Protein AF-A0A2T6BVZ6-F1 (afdb_monomer_lite)

Organism: NCBI:txid701523

Foldseek 3Di:
DVVVLLVQLVVLLVVDDCVPQVVLNVQCVDPVSVVVLSVQLVVCCVPVVDGSNVSSVVVSVVD

pLDDT: mean 88.51, std 6.15, range [57.31, 93.19]

Secondary structure (DSSP, 8-state):
-HHHHHHHHHHHHHS--TTT-HHHHHHTTSHHHHHHHHHHHHHHHHHH---HHHHHHHHHTT-

Sequence (63 aa):
MITQLRTHIKNALTEVNSQNAPNVYTAIADEQGYKNIEQRIIEMMARENLTASACIVHIENSL

Radius of gyration: 10.58 Å; chains: 1; bounding box: 27×26×24 Å

Structure (mmCIF, N/CA/C/O backbone):
data_AF-A0A2T6BVZ6-F1
#
_entry.id   AF-A0A2T6BVZ6-F1
#
loop_
_atom_site.group_PDB
_atom_site.id
_atom_site.type_symbol
_atom_site.label_atom_id
_atom_site.label_alt_id
_atom_site.label_comp_id
_atom_site.label_asym_id
_atom_site.label_entity_id
_atom_site.label_seq_id
_atom_site.pdbx_PDB_ins_code
_atom_site.Cartn_x
_atom_site.Cartn_y
_atom_site.Cartn_z
_atom_site.occupancy
_atom_site.B_iso_or_equiv
_atom_site.auth_seq_id
_atom_site.auth_comp_id
_atom_site.auth_asym_id
_atom_site.auth_atom_id
_atom_site.pdbx_PDB_model_num
ATOM 1 N N . MET A 1 1 ? -11.761 14.958 2.413 1.00 57.31 1 MET A N 1
ATOM 2 C CA . MET A 1 1 ? -11.579 13.736 3.231 1.00 57.31 1 MET A CA 1
ATOM 3 C C . MET A 1 1 ? -10.953 12.593 2.429 1.00 57.31 1 MET A C 1
ATOM 5 O O . MET A 1 1 ? -9.860 12.189 2.792 1.00 57.31 1 MET A O 1
ATOM 9 N N . ILE A 1 2 ? -11.532 12.136 1.307 1.00 63.81 2 ILE A N 1
ATOM 10 C CA . ILE A 1 2 ? -10.948 11.037 0.491 1.00 63.81 2 ILE A CA 1
ATOM 11 C C . ILE A 1 2 ? -9.539 11.355 -0.044 1.00 63.81 2 ILE A C 1
ATOM 13 O O . ILE A 1 2 ? -8.661 10.498 -0.025 1.00 63.81 2 ILE A O 1
ATOM 17 N N . THR A 1 3 ? -9.287 12.594 -0.470 1.00 73.44 3 THR A N 1
ATOM 18 C CA . THR A 1 3 ? -7.990 12.993 -1.042 1.00 73.44 3 THR A CA 1
ATOM 19 C C . THR A 1 3 ? -6.844 12.909 -0.034 1.00 73.44 3 THR A C 1
ATOM 21 O O . THR A 1 3 ? -5.749 12.502 -0.392 1.00 73.44 3 THR A O 1
ATOM 24 N N . GLN A 1 4 ? -7.093 13.242 1.237 1.00 80.38 4 GLN A N 1
ATOM 25 C CA . GLN A 1 4 ? -6.076 13.154 2.292 1.00 80.38 4 GLN A CA 1
ATOM 26 C C . GLN A 1 4 ? -5.753 11.698 2.628 1.00 80.38 4 GLN A C 1
ATOM 28 O O . GLN A 1 4 ? -4.582 11.355 2.754 1.00 80.38 4 GLN A O 1
ATOM 33 N N . LEU A 1 5 ? -6.773 10.836 2.701 1.00 82.06 5 LEU A N 1
ATOM 34 C CA . LEU A 1 5 ? -6.588 9.405 2.936 1.00 82.06 5 LEU A CA 1
ATOM 35 C C . LEU A 1 5 ? -5.744 8.765 1.827 1.00 82.06 5 LEU A C 1
ATOM 37 O O . LEU A 1 5 ? -4.760 8.095 2.122 1.00 82.06 5 LEU A O 1
ATOM 41 N N . ARG A 1 6 ? -6.067 9.036 0.556 1.00 84.56 6 ARG A N 1
ATOM 42 C CA . ARG A 1 6 ? -5.276 8.531 -0.578 1.00 84.56 6 ARG A CA 1
ATOM 43 C C . ARG A 1 6 ? -3.836 9.035 -0.561 1.00 84.56 6 ARG A C 1
ATOM 45 O O . ARG A 1 6 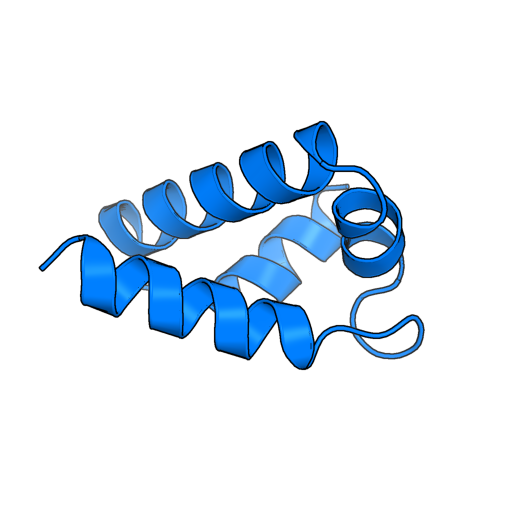? -2.925 8.255 -0.806 1.00 84.56 6 ARG A O 1
ATOM 52 N N . THR A 1 7 ? -3.603 10.300 -0.209 1.00 86.75 7 THR A N 1
ATOM 53 C CA . THR A 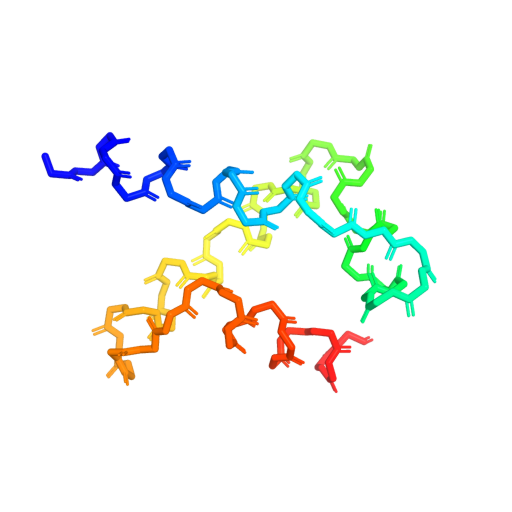1 7 ? -2.235 10.817 -0.037 1.00 86.75 7 THR A CA 1
ATOM 54 C C . THR A 1 7 ? -1.485 10.078 1.073 1.00 86.75 7 THR A C 1
ATOM 56 O O . THR A 1 7 ? -0.328 9.717 0.883 1.00 86.75 7 THR A O 1
ATOM 59 N N . HIS A 1 8 ? -2.136 9.798 2.206 1.00 87.38 8 HIS A N 1
ATOM 60 C CA . HIS A 1 8 ? -1.534 9.011 3.286 1.00 87.38 8 HIS A CA 1
ATOM 61 C C . HIS A 1 8 ? -1.181 7.587 2.849 1.00 87.38 8 HIS A C 1
ATOM 63 O O . HIS A 1 8 ? -0.082 7.119 3.139 1.00 87.38 8 HIS A O 1
ATOM 69 N N . ILE A 1 9 ? -2.082 6.917 2.127 1.00 89.62 9 ILE A N 1
ATOM 70 C CA . ILE A 1 9 ? -1.847 5.564 1.610 1.00 89.62 9 ILE A CA 1
ATOM 71 C C . ILE A 1 9 ? -0.704 5.578 0.601 1.00 89.62 9 ILE A C 1
ATOM 73 O O . ILE A 1 9 ? 0.204 4.760 0.697 1.00 89.62 9 ILE A O 1
ATOM 77 N N . LYS A 1 10 ? -0.694 6.547 -0.318 1.00 90.50 10 LYS A N 1
ATOM 78 C CA . LYS A 1 10 ? 0.393 6.710 -1.280 1.00 90.50 10 LYS A CA 1
ATOM 79 C C . LYS A 1 10 ? 1.735 6.886 -0.578 1.00 90.50 10 LYS A C 1
ATOM 81 O O . LYS A 1 10 ? 2.679 6.196 -0.942 1.00 90.50 10 LYS A O 1
ATOM 86 N N . ASN A 1 11 ? 1.816 7.752 0.431 1.00 90.50 11 ASN A N 1
ATOM 87 C CA . ASN A 1 11 ? 3.048 7.950 1.195 1.00 90.50 11 ASN A CA 1
ATOM 88 C C . ASN A 1 11 ? 3.514 6.637 1.841 1.00 90.50 11 ASN A C 1
ATOM 90 O O . ASN A 1 11 ? 4.661 6.255 1.641 1.00 90.50 11 ASN A O 1
ATOM 94 N N . ALA A 1 12 ? 2.612 5.901 2.498 1.00 89.75 12 ALA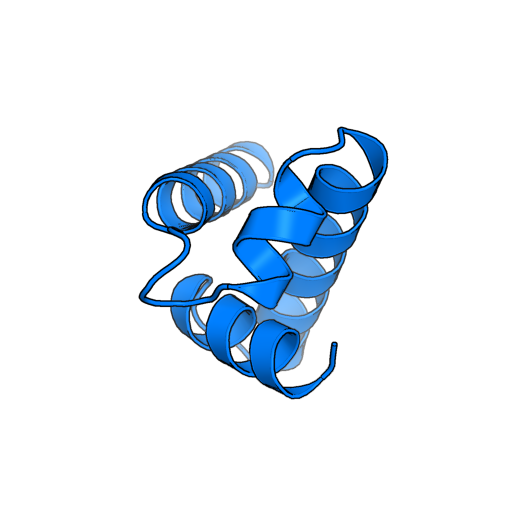 A N 1
ATOM 95 C CA . ALA A 1 12 ? 2.938 4.608 3.104 1.0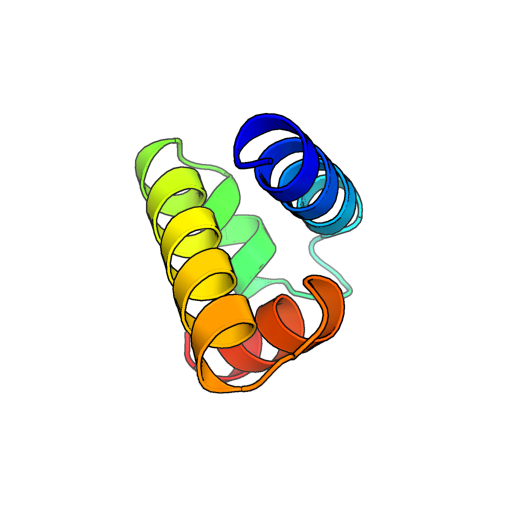0 89.75 12 ALA A CA 1
ATOM 96 C C . ALA A 1 12 ? 3.404 3.567 2.068 1.00 89.75 12 ALA A C 1
ATOM 98 O O . ALA A 1 12 ? 4.365 2.844 2.303 1.00 89.75 12 ALA A O 1
ATOM 99 N N . LEU A 1 13 ? 2.772 3.519 0.891 1.00 88.50 13 LEU A N 1
ATOM 100 C CA . LEU A 1 13 ? 3.191 2.644 -0.210 1.00 88.50 13 LEU A CA 1
ATOM 101 C C . LEU A 1 13 ? 4.519 3.074 -0.842 1.00 88.50 13 LEU A C 1
ATOM 103 O O . LEU A 1 13 ? 5.190 2.252 -1.452 1.00 88.50 13 LEU A O 1
ATOM 107 N N . THR A 1 14 ? 4.921 4.338 -0.691 1.00 89.12 14 THR A N 1
ATOM 108 C CA . THR A 1 14 ? 6.226 4.816 -1.177 1.00 89.12 14 THR A CA 1
ATOM 109 C C . THR A 1 14 ? 7.361 4.353 -0.256 1.00 89.12 14 THR A C 1
ATOM 111 O O . THR A 1 14 ? 8.499 4.226 -0.694 1.00 89.12 14 THR A O 1
ATOM 114 N N . GLU A 1 15 ? 7.055 4.072 1.013 1.00 88.94 15 GLU A N 1
ATOM 115 C CA . GLU A 1 15 ? 7.998 3.498 1.980 1.00 88.94 15 GLU A CA 1
ATOM 116 C C . GLU A 1 15 ? 8.168 1.977 1.807 1.00 88.94 15 GLU A C 1
ATOM 118 O O . GLU A 1 15 ? 9.106 1.394 2.357 1.00 88.94 15 GLU A O 1
ATOM 123 N N . VAL A 1 16 ? 7.296 1.322 1.030 1.00 90.25 16 VAL A N 1
ATOM 124 C CA . VAL A 1 16 ? 7.395 -0.108 0.713 1.00 90.25 16 VAL A CA 1
ATOM 125 C C . VAL A 1 16 ? 8.558 -0.371 -0.242 1.00 90.25 16 VAL A C 1
ATOM 127 O O . VAL A 1 16 ? 8.725 0.286 -1.267 1.00 90.25 16 VAL A O 1
ATOM 130 N N . ASN A 1 17 ? 9.359 -1.375 0.092 1.00 91.69 17 ASN A N 1
ATOM 131 C CA . ASN A 1 17 ? 10.488 -1.858 -0.680 1.00 91.69 17 ASN A CA 1
ATOM 132 C C . ASN A 1 17 ? 10.573 -3.391 -0.599 1.00 91.69 17 ASN A C 1
ATOM 134 O O . ASN A 1 17 ? 9.886 -4.045 0.186 1.00 91.69 17 ASN A O 1
ATOM 138 N N . SER A 1 18 ? 11.462 -3.974 -1.397 1.00 8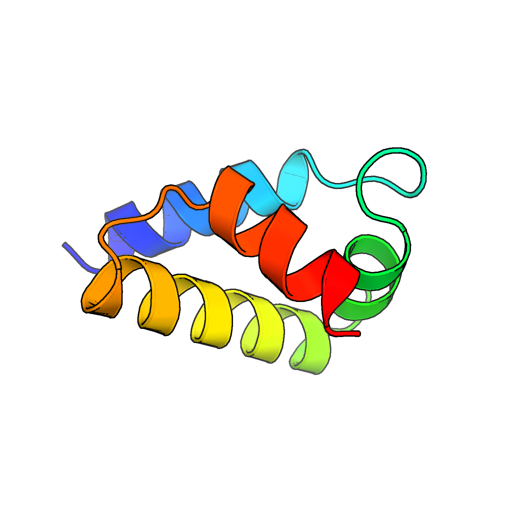9.56 18 SER A N 1
ATOM 139 C CA . SER A 1 18 ? 11.658 -5.424 -1.467 1.00 89.56 18 SER A CA 1
ATOM 140 C C . SER A 1 18 ? 12.172 -6.073 -0.173 1.00 89.56 18 SER A C 1
ATOM 142 O O . SER A 1 18 ? 12.195 -7.297 -0.092 1.00 89.56 18 SER A O 1
ATOM 144 N N . GLN A 1 19 ? 12.595 -5.298 0.832 1.00 88.88 19 GLN A N 1
ATOM 145 C CA . GLN A 1 19 ? 13.066 -5.821 2.118 1.00 88.88 19 GLN A CA 1
ATOM 146 C C . GLN A 1 19 ? 11.983 -5.809 3.202 1.00 88.88 19 GLN A C 1
ATOM 148 O O . GLN A 1 19 ? 12.006 -6.675 4.072 1.00 88.88 19 GLN A O 1
ATOM 153 N N . ASN A 1 20 ? 11.065 -4.835 3.185 1.00 89.25 20 ASN A N 1
ATOM 154 C CA . ASN A 1 20 ? 10.046 -4.687 4.230 1.00 89.25 20 ASN A CA 1
ATOM 155 C C . ASN A 1 20 ? 8.709 -5.366 3.895 1.00 89.25 20 ASN A C 1
ATOM 157 O O . ASN A 1 20 ? 8.076 -5.903 4.800 1.00 89.25 20 ASN A O 1
ATOM 161 N N . ALA A 1 21 ? 8.292 -5.355 2.629 1.00 90.81 21 ALA A N 1
ATOM 162 C CA . ALA A 1 21 ? 7.064 -5.977 2.148 1.00 90.81 21 ALA A CA 1
ATOM 163 C C . ALA A 1 21 ? 7.260 -6.401 0.678 1.00 90.81 21 ALA A C 1
ATOM 165 O O . ALA A 1 21 ? 6.820 -5.695 -0.234 1.00 90.81 21 ALA A O 1
ATOM 166 N N . PRO A 1 22 ? 8.010 -7.496 0.428 1.00 92.31 22 PRO A N 1
ATOM 167 C CA . PRO A 1 22 ? 8.379 -7.929 -0.917 1.00 92.31 22 PRO A CA 1
ATOM 168 C C . PRO A 1 22 ? 7.177 -8.230 -1.818 1.00 92.31 22 PRO A C 1
ATOM 170 O O . PRO A 1 22 ? 7.196 -7.821 -2.981 1.00 92.31 22 PRO A O 1
ATOM 173 N N . ASN A 1 23 ? 6.127 -8.881 -1.311 1.00 92.81 23 ASN A N 1
ATOM 174 C CA . ASN A 1 23 ? 4.955 -9.227 -2.119 1.00 92.81 23 ASN A CA 1
ATOM 175 C C . ASN A 1 23 ? 4.161 -7.976 -2.504 1.00 92.81 23 ASN A C 1
ATOM 177 O O . ASN A 1 23 ? 3.783 -7.811 -3.666 1.00 92.81 23 ASN A O 1
ATOM 181 N N . VAL A 1 24 ? 3.950 -7.057 -1.558 1.00 92.12 24 VAL A N 1
ATOM 182 C CA . VAL A 1 24 ? 3.305 -5.766 -1.815 1.00 92.12 24 VAL A CA 1
ATOM 183 C C . VAL A 1 24 ? 4.159 -4.939 -2.768 1.00 92.12 24 VAL A C 1
ATOM 185 O O . VAL A 1 24 ? 3.603 -4.378 -3.705 1.00 92.12 24 VAL A O 1
ATOM 188 N N . TYR A 1 25 ? 5.485 -4.903 -2.597 1.00 93.19 25 TYR A N 1
ATOM 189 C CA . TYR A 1 25 ? 6.402 -4.205 -3.504 1.00 93.19 25 TYR A CA 1
ATOM 190 C C . TYR A 1 25 ? 6.271 -4.708 -4.947 1.00 93.19 25 TYR A C 1
ATOM 192 O O . TYR A 1 25 ? 6.193 -3.910 -5.881 1.00 93.19 25 TYR A O 1
ATOM 200 N N . THR A 1 26 ? 6.185 -6.026 -5.138 1.00 92.31 26 THR A N 1
ATOM 201 C CA . THR A 1 26 ? 5.936 -6.615 -6.457 1.00 92.31 26 THR A CA 1
ATOM 202 C C . THR A 1 26 ? 4.526 -6.310 -6.964 1.00 92.31 26 THR A C 1
ATOM 204 O O . THR A 1 26 ? 4.363 -5.991 -8.139 1.00 92.31 26 THR A O 1
ATOM 207 N N . ALA A 1 27 ? 3.510 -6.354 -6.102 1.00 91.38 27 ALA A N 1
ATOM 208 C CA . ALA A 1 27 ? 2.129 -6.082 -6.491 1.00 91.38 27 ALA A CA 1
ATOM 209 C C . ALA A 1 27 ? 1.926 -4.621 -6.924 1.00 91.38 27 ALA A C 1
ATOM 211 O O . ALA A 1 27 ? 1.255 -4.367 -7.918 1.00 91.38 27 ALA A O 1
ATOM 212 N N . ILE A 1 28 ? 2.525 -3.652 -6.231 1.00 92.62 28 ILE A N 1
ATOM 213 C CA . ILE A 1 28 ? 2.391 -2.228 -6.574 1.00 92.62 28 ILE A CA 1
ATOM 214 C C . ILE A 1 28 ? 3.238 -1.800 -7.779 1.00 92.62 28 ILE A C 1
ATOM 216 O O . ILE A 1 28 ? 3.128 -0.652 -8.207 1.00 92.62 28 ILE A O 1
ATOM 220 N N . ALA A 1 29 ? 4.085 -2.687 -8.316 1.00 90.62 29 ALA A N 1
ATOM 221 C CA . ALA A 1 29 ? 4.866 -2.407 -9.519 1.00 90.62 29 ALA A CA 1
ATOM 222 C C . ALA A 1 29 ? 3.983 -2.272 -10.775 1.00 90.62 29 ALA A C 1
ATOM 224 O O . ALA A 1 29 ? 4.388 -1.624 -11.739 1.00 90.62 29 ALA A O 1
ATOM 225 N N . ASP A 1 30 ? 2.783 -2.856 -10.751 1.00 92.19 30 ASP A N 1
ATOM 226 C CA . ASP A 1 30 ? 1.760 -2.707 -11.784 1.00 92.19 30 ASP A CA 1
ATOM 227 C C . ASP A 1 30 ? 0.633 -1.756 -11.330 1.00 92.19 30 ASP A C 1
ATOM 229 O O . ASP A 1 30 ? 0.297 -1.674 -10.147 1.00 92.19 30 ASP A O 1
ATOM 233 N N . GLU A 1 31 ? 0.013 -1.039 -12.274 1.00 89.62 31 GLU A N 1
ATOM 234 C CA . GLU A 1 31 ? -1.049 -0.069 -11.966 1.00 89.62 31 GLU A CA 1
ATOM 235 C C . GLU A 1 31 ? -2.298 -0.736 -11.366 1.00 89.62 31 GLU A C 1
ATOM 237 O O . GLU A 1 31 ? -2.926 -0.195 -10.447 1.00 89.62 31 GLU A O 1
ATOM 242 N N . GLN A 1 32 ? -2.674 -1.912 -11.868 1.00 91.50 32 GLN A N 1
ATOM 243 C CA . GLN A 1 32 ? -3.823 -2.660 -11.368 1.00 91.50 32 GLN A CA 1
ATOM 244 C C . GLN A 1 32 ? -3.532 -3.220 -9.976 1.00 91.50 32 GLN A C 1
ATOM 246 O O . GLN A 1 32 ? -4.388 -3.150 -9.089 1.00 91.50 32 GLN A O 1
ATOM 251 N N . GLY A 1 33 ? -2.314 -3.715 -9.761 1.00 91.38 33 GLY A N 1
ATOM 252 C CA . GLY A 1 33 ? -1.872 -4.151 -8.444 1.00 91.38 33 GLY A CA 1
ATOM 253 C C . GLY A 1 33 ? -1.837 -3.004 -7.429 1.00 91.38 33 GLY A C 1
ATOM 254 O O . GLY A 1 33 ? -2.415 -3.144 -6.351 1.00 91.38 33 GLY A O 1
ATOM 255 N N . TYR A 1 34 ? -1.321 -1.825 -7.794 1.00 92.19 34 TYR A N 1
ATOM 256 C CA . TYR A 1 34 ? -1.384 -0.626 -6.946 1.00 92.19 34 TYR A CA 1
ATOM 257 C C . TYR A 1 34 ? -2.822 -0.282 -6.532 1.00 92.19 34 TYR A C 1
ATOM 259 O O . TYR A 1 34 ? -3.097 -0.107 -5.345 1.00 92.19 34 TYR A O 1
ATOM 267 N N . LYS A 1 35 ? -3.757 -0.232 -7.492 1.00 92.31 35 LYS A N 1
ATOM 268 C CA . LYS A 1 35 ? -5.176 0.067 -7.224 1.00 92.31 35 LYS A CA 1
ATOM 269 C C . LYS A 1 35 ? -5.820 -0.967 -6.298 1.00 92.31 35 LYS A C 1
ATOM 271 O O . LYS A 1 35 ? -6.578 -0.592 -5.406 1.00 92.31 35 LYS A O 1
ATOM 276 N N . ASN A 1 36 ? -5.500 -2.250 -6.473 1.00 92.75 36 ASN A N 1
ATOM 277 C CA . ASN A 1 36 ? -5.999 -3.316 -5.602 1.00 92.75 36 ASN A CA 1
ATOM 278 C C . ASN A 1 36 ? -5.482 -3.170 -4.165 1.00 92.75 36 ASN A C 1
ATOM 280 O O . ASN A 1 36 ? -6.263 -3.282 -3.218 1.00 92.75 36 ASN A O 1
ATOM 284 N N . ILE A 1 37 ? -4.185 -2.899 -3.992 1.00 92.88 37 ILE A N 1
ATOM 285 C CA . ILE A 1 37 ? -3.586 -2.684 -2.670 1.00 92.88 37 ILE A CA 1
ATOM 286 C C . ILE A 1 37 ? -4.180 -1.431 -2.015 1.00 92.88 37 ILE A C 1
ATOM 288 O O . ILE A 1 37 ? -4.607 -1.498 -0.863 1.00 92.88 37 ILE A O 1
ATOM 292 N N . GLU A 1 38 ? -4.284 -0.317 -2.749 1.00 92.94 38 GLU A N 1
ATOM 293 C CA . GLU A 1 38 ? -4.903 0.923 -2.260 1.00 92.94 38 GLU A CA 1
ATOM 294 C C . GLU A 1 38 ? -6.331 0.665 -1.757 1.00 92.94 38 GLU A C 1
ATOM 296 O O . GLU A 1 38 ? -6.667 1.037 -0.631 1.00 92.94 38 GLU A O 1
ATOM 301 N N . GLN A 1 39 ? -7.155 -0.023 -2.551 1.00 92.06 39 GLN A N 1
ATOM 302 C CA . GLN A 1 39 ? -8.539 -0.329 -2.196 1.00 92.06 39 GLN A CA 1
ATOM 303 C C . GLN A 1 39 ? -8.634 -1.206 -0.938 1.00 92.06 39 GLN A C 1
ATOM 305 O O . GLN A 1 39 ? -9.413 -0.893 -0.035 1.00 92.06 39 GLN A O 1
ATOM 310 N N . ARG A 1 40 ? -7.804 -2.254 -0.824 1.00 91.88 40 ARG A N 1
ATOM 311 C CA . ARG A 1 40 ? -7.760 -3.108 0.378 1.00 91.88 40 ARG A CA 1
ATOM 312 C C . ARG A 1 40 ? -7.364 -2.322 1.626 1.00 91.88 40 ARG A C 1
ATOM 314 O O . ARG A 1 40 ? -7.945 -2.541 2.687 1.00 91.88 40 ARG A O 1
ATOM 321 N N . ILE A 1 41 ? -6.404 -1.400 1.508 1.00 92.31 41 ILE A N 1
ATOM 322 C CA . ILE A 1 41 ? -6.010 -0.525 2.619 1.00 92.31 41 ILE A CA 1
ATOM 323 C C . ILE A 1 41 ? -7.190 0.359 3.030 1.00 92.31 41 ILE A C 1
ATOM 325 O O . ILE A 1 41 ? -7.508 0.414 4.213 1.00 92.31 41 ILE A O 1
ATOM 329 N N . ILE A 1 42 ? -7.884 0.997 2.081 1.00 91.19 42 ILE A N 1
ATOM 330 C CA . ILE A 1 42 ? -9.061 1.833 2.381 1.00 91.19 42 ILE A CA 1
ATOM 331 C C . ILE A 1 42 ? -10.127 1.031 3.141 1.00 91.19 42 ILE A C 1
ATOM 333 O O . ILE A 1 42 ? -10.665 1.513 4.139 1.00 91.19 42 ILE A O 1
ATOM 337 N N . GLU A 1 43 ? -10.419 -0.191 2.697 1.00 91.06 43 GLU A N 1
ATOM 338 C CA . GLU A 1 43 ? -11.422 -1.058 3.321 1.00 91.06 43 GLU A CA 1
ATOM 339 C C . GLU A 1 43 ? -11.039 -1.480 4.745 1.00 91.06 43 GLU A C 1
ATOM 341 O O . GLU A 1 43 ? -11.886 -1.424 5.642 1.00 91.06 43 GLU A O 1
ATOM 346 N N . MET A 1 44 ? -9.775 -1.843 4.984 1.00 89.94 44 MET A N 1
ATOM 347 C CA . MET A 1 44 ? -9.289 -2.187 6.328 1.00 89.94 44 MET A CA 1
ATOM 348 C C . MET A 1 44 ? -9.234 -0.973 7.252 1.00 89.94 44 MET A C 1
ATOM 350 O O . MET A 1 44 ? -9.677 -1.056 8.394 1.00 89.94 44 MET A O 1
ATOM 354 N N . MET A 1 45 ? -8.774 0.184 6.770 1.00 89.31 45 MET A N 1
ATOM 355 C CA . MET A 1 45 ? -8.794 1.416 7.565 1.00 89.31 45 MET A CA 1
ATOM 356 C C . MET A 1 45 ? -10.228 1.796 7.962 1.00 89.31 45 MET A C 1
ATOM 358 O O . MET A 1 45 ? -10.460 2.234 9.088 1.00 89.31 45 MET A O 1
ATOM 362 N N . ALA A 1 46 ? -11.202 1.592 7.069 1.00 88.06 46 ALA A N 1
ATOM 363 C CA . ALA A 1 46 ? -12.609 1.872 7.345 1.00 88.06 46 ALA A CA 1
ATOM 364 C C . ALA A 1 46 ? -13.256 0.867 8.314 1.00 88.06 46 ALA A C 1
ATOM 366 O O . ALA A 1 46 ? -14.074 1.270 9.141 1.00 88.06 46 ALA A O 1
ATOM 367 N N . ARG A 1 47 ? -12.921 -0.428 8.218 1.00 89.31 47 ARG A N 1
ATOM 368 C CA . ARG A 1 47 ? -13.494 -1.481 9.079 1.00 89.31 47 ARG A CA 1
ATOM 369 C C . ARG A 1 47 ? -12.816 -1.595 10.437 1.00 89.31 47 ARG A C 1
ATOM 371 O O . ARG A 1 47 ? -13.497 -1.746 11.445 1.00 89.31 47 ARG A O 1
ATOM 378 N N . GLU A 1 48 ? -11.493 -1.567 10.448 1.00 85.12 48 GLU A N 1
ATOM 379 C CA . GLU A 1 48 ? -10.671 -1.979 11.589 1.00 85.12 48 GLU A CA 1
ATOM 380 C C . GLU A 1 48 ? -9.949 -0.797 12.246 1.00 85.12 48 GLU A C 1
ATOM 382 O O . GLU A 1 48 ? -9.265 -0.975 13.249 1.00 85.12 48 GLU A O 1
ATOM 387 N N . ASN A 1 49 ? -10.114 0.422 11.710 1.00 83.88 49 ASN A N 1
ATOM 388 C CA . ASN A 1 49 ? -9.441 1.635 12.190 1.00 83.88 49 ASN A CA 1
ATOM 389 C C . ASN A 1 49 ? -7.905 1.480 12.244 1.00 83.88 49 ASN A C 1
ATOM 391 O O . ASN A 1 49 ? -7.222 2.056 13.090 1.00 83.88 49 ASN A O 1
ATOM 395 N N . LEU A 1 50 ? -7.358 0.659 11.343 1.00 87.06 50 LEU A N 1
ATOM 396 C CA . LEU A 1 50 ? -5.925 0.421 11.231 1.00 87.06 50 LEU A CA 1
ATOM 397 C C . LEU A 1 50 ? -5.223 1.588 10.533 1.00 87.06 50 LEU A C 1
ATOM 399 O O . LEU A 1 50 ? -5.828 2.382 9.814 1.00 87.06 50 LEU A O 1
ATOM 403 N N . THR A 1 51 ? -3.908 1.680 10.719 1.00 88.56 51 THR A N 1
ATOM 404 C CA . THR A 1 51 ? -3.058 2.591 9.944 1.00 88.56 51 THR A CA 1
ATOM 405 C C . THR A 1 51 ? -2.695 1.966 8.596 1.00 88.56 51 THR A C 1
ATOM 407 O O . THR A 1 51 ? -2.689 0.742 8.451 1.00 88.56 51 THR A O 1
ATOM 410 N N . ALA A 1 52 ? -2.339 2.789 7.604 1.00 87.75 52 ALA A N 1
ATOM 411 C CA . ALA A 1 52 ? -1.935 2.298 6.284 1.00 87.75 52 ALA A CA 1
ATOM 412 C C . ALA A 1 52 ? -0.752 1.310 6.363 1.00 87.75 52 ALA A C 1
ATOM 414 O O . ALA A 1 52 ? -0.776 0.277 5.703 1.00 87.75 52 ALA A O 1
ATOM 415 N N . SER A 1 53 ? 0.235 1.567 7.227 1.00 87.88 53 SER A N 1
ATOM 416 C CA . SER A 1 53 ? 1.383 0.673 7.436 1.00 87.88 53 SER A CA 1
ATOM 417 C C . SER A 1 53 ? 0.976 -0.679 8.031 1.00 87.88 53 SER A C 1
ATOM 419 O O . SER A 1 53 ? 1.461 -1.714 7.583 1.00 87.88 53 SER A O 1
ATOM 421 N N . ALA A 1 54 ? 0.049 -0.698 8.997 1.00 89.81 54 ALA A N 1
ATOM 422 C CA . ALA A 1 54 ? -0.477 -1.949 9.547 1.00 89.81 54 ALA A CA 1
ATOM 423 C C . ALA A 1 54 ? -1.258 -2.745 8.488 1.00 89.81 54 ALA A C 1
ATOM 425 O O . ALA A 1 54 ? -1.097 -3.960 8.383 1.00 89.81 54 ALA A O 1
ATOM 426 N N . CYS A 1 55 ? -2.036 -2.049 7.652 1.00 91.75 55 CYS A N 1
ATOM 427 C CA . CYS A 1 55 ? -2.742 -2.655 6.525 1.00 91.75 55 CYS A CA 1
ATOM 428 C C . CYS A 1 55 ? -1.767 -3.287 5.521 1.00 91.75 55 CYS A C 1
ATOM 430 O O . CYS A 1 55 ? -2.008 -4.401 5.068 1.00 91.75 55 CYS A O 1
ATOM 432 N N . ILE A 1 56 ? -0.654 -2.616 5.201 1.00 91.12 56 ILE A N 1
ATOM 433 C CA . ILE A 1 56 ? 0.385 -3.145 4.300 1.00 91.12 56 ILE A CA 1
ATOM 434 C C . ILE A 1 56 ? 0.956 -4.459 4.841 1.00 91.12 56 ILE A C 1
ATOM 436 O O . ILE A 1 56 ? 1.027 -5.430 4.097 1.00 91.12 56 ILE A O 1
ATOM 440 N N . VAL A 1 57 ? 1.283 -4.529 6.136 1.00 90.56 57 VAL A N 1
ATOM 441 C CA . VAL A 1 57 ? 1.778 -5.767 6.766 1.00 90.56 57 VAL A CA 1
ATOM 442 C C . VAL A 1 57 ? 0.726 -6.879 6.715 1.00 90.56 57 VAL A C 1
ATOM 444 O O . VAL A 1 57 ? 1.057 -8.034 6.457 1.00 90.56 57 VAL A O 1
ATOM 447 N N . HIS A 1 58 ? -0.550 -6.561 6.935 1.00 90.44 58 HIS A N 1
ATOM 448 C CA . HIS A 1 58 ? -1.631 -7.545 6.818 1.00 90.44 58 HIS A CA 1
ATOM 449 C C . HIS A 1 58 ? -1.811 -8.066 5.390 1.00 90.44 58 HIS A C 1
ATOM 451 O O . HIS A 1 58 ? -2.008 -9.266 5.188 1.00 90.44 58 HIS A O 1
ATOM 457 N N . ILE A 1 59 ? -1.723 -7.177 4.399 1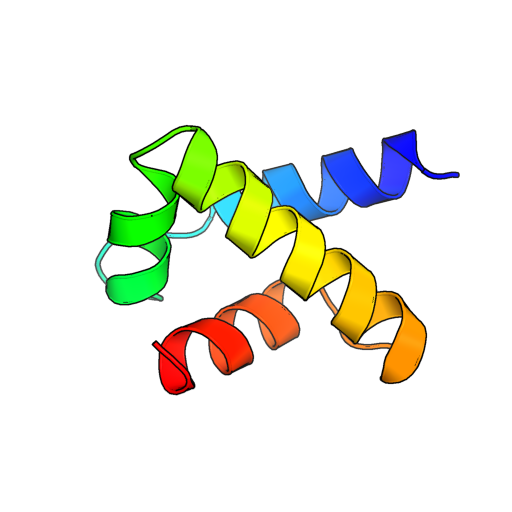.00 90.44 59 ILE A N 1
ATOM 458 C CA . ILE A 1 59 ? -1.823 -7.549 2.987 1.00 90.44 59 ILE A CA 1
ATOM 459 C C . ILE A 1 59 ? -0.621 -8.388 2.564 1.00 90.44 59 ILE A C 1
ATOM 461 O O . ILE A 1 59 ? -0.827 -9.398 1.902 1.00 90.44 59 ILE A O 1
ATOM 465 N N . GLU A 1 60 ? 0.589 -8.016 2.980 1.00 91.94 60 GLU A N 1
ATOM 466 C CA . GLU A 1 60 ? 1.824 -8.767 2.721 1.00 91.94 60 GLU A CA 1
ATOM 467 C C . GLU A 1 60 ? 1.715 -10.218 3.194 1.00 91.94 60 GLU A C 1
ATOM 469 O O . GLU A 1 60 ? 2.063 -11.130 2.455 1.00 91.94 60 GLU A O 1
ATOM 474 N N . ASN A 1 61 ? 1.173 -10.435 4.396 1.00 88.44 61 ASN A N 1
ATOM 475 C CA . ASN A 1 61 ? 0.956 -11.777 4.945 1.00 88.44 61 ASN A CA 1
ATOM 476 C C . ASN A 1 61 ? -0.212 -12.538 4.284 1.00 88.44 61 ASN A C 1
ATOM 478 O O . ASN A 1 61 ? -0.372 -13.730 4.531 1.00 88.44 61 ASN A O 1
ATOM 482 N N . SER A 1 62 ? -1.059 -11.861 3.502 1.00 86.31 62 SER A N 1
ATOM 483 C CA . SER A 1 62 ? -2.221 -12.456 2.820 1.00 86.31 62 SER A CA 1
ATOM 484 C C . SER A 1 62 ? -2.013 -12.684 1.317 1.00 86.31 62 SER A C 1
ATOM 486 O O . SER A 1 62 ? -2.940 -13.174 0.668 1.00 86.31 62 SER A O 1
ATOM 488 N N . LEU A 1 63 ? -0.885 -12.243 0.754 1.00 81.75 63 LEU A N 1
ATOM 489 C CA . LEU A 1 63 ? -0.488 -12.429 -0.648 1.00 81.75 63 LEU A CA 1
ATOM 490 C C . LEU A 1 63 ? 0.356 -13.698 -0.790 1.00 81.75 63 LEU A C 1
ATOM 492 O O . LEU A 1 63 ? 0.117 -14.421 -1.781 1.00 81.75 63 LEU A O 1
#